Protein AF-A0A536QK38-F1 (afdb_monomer_lite)

Radius of gyration: 17.38 Å; chains: 1; bounding box: 36×42×41 Å

Secondary structure (DSSP, 8-state):
-EE-SSS-EE----PPPTTPPPPHHHHHHHHHHHHTT---HHHHHHHTT----PPP---HHHHHHHHSSTTHHHHHHHS-HHHHHHHHHHHHTTTTSHHHHHHHHHHHHHHHHTT---SS---

pLDDT: mean 91.59, std 7.23, range [55.66, 98.44]

Structure (mmCIF, N/CA/C/O backbone):
data_AF-A0A536QK38-F1
#
_entry.id   AF-A0A536QK38-F1
#
loop_
_atom_site.group_PDB
_atom_site.id
_atom_site.type_symbol
_atom_site.label_atom_id
_atom_site.label_alt_id
_atom_site.label_comp_id
_atom_site.label_asym_id
_atom_site.label_entity_id
_atom_site.label_seq_id
_atom_site.pdbx_PDB_ins_code
_atom_site.Cartn_x
_atom_site.Cartn_y
_atom_site.Cartn_z
_atom_site.occupancy
_atom_site.B_iso_or_equiv
_atom_site.auth_seq_id
_atom_site.auth_comp_id
_atom_site.auth_asym_id
_atom_site.auth_atom_id
_atom_site.pdbx_PDB_model_num
ATOM 1 N N . MET A 1 1 ? 12.269 13.948 -9.812 1.00 82.56 1 MET A N 1
ATOM 2 C CA . MET A 1 1 ? 11.996 14.690 -11.061 1.00 82.56 1 MET A CA 1
ATOM 3 C C . MET A 1 1 ? 12.769 15.995 -10.971 1.00 82.56 1 MET A C 1
ATOM 5 O O . MET A 1 1 ? 12.601 16.689 -9.977 1.00 82.56 1 MET A O 1
ATOM 9 N N . LYS A 1 2 ? 13.666 16.278 -11.916 1.00 90.00 2 LYS A N 1
ATOM 10 C CA . LYS A 1 2 ? 14.493 17.495 -11.918 1.00 90.00 2 LYS A CA 1
ATOM 11 C C . LYS A 1 2 ? 13.735 18.601 -12.661 1.00 90.00 2 LYS A C 1
ATOM 13 O O . LYS A 1 2 ? 13.211 18.327 -13.738 1.00 90.00 2 LYS A O 1
ATOM 18 N N . LYS A 1 3 ? 13.642 19.811 -12.099 1.00 92.06 3 LYS A N 1
ATOM 19 C CA . LYS A 1 3 ? 13.166 20.991 -12.845 1.00 92.06 3 LYS A CA 1
ATOM 20 C C . LYS A 1 3 ? 14.268 21.414 -13.819 1.00 92.06 3 LYS A C 1
ATOM 22 O O . LYS A 1 3 ? 15.420 21.497 -13.405 1.00 92.06 3 LYS A O 1
ATOM 27 N N . LEU A 1 4 ? 13.923 21.622 -15.086 1.00 92.06 4 LEU A N 1
ATOM 28 C CA . LEU A 1 4 ? 14.850 22.104 -16.120 1.00 92.06 4 LEU A CA 1
ATOM 29 C C . LEU A 1 4 ? 14.550 23.551 -16.537 1.00 92.06 4 LEU A C 1
ATOM 31 O O . LEU A 1 4 ? 15.381 24.190 -17.165 1.00 92.06 4 LEU A O 1
ATOM 35 N N . GLY A 1 5 ? 13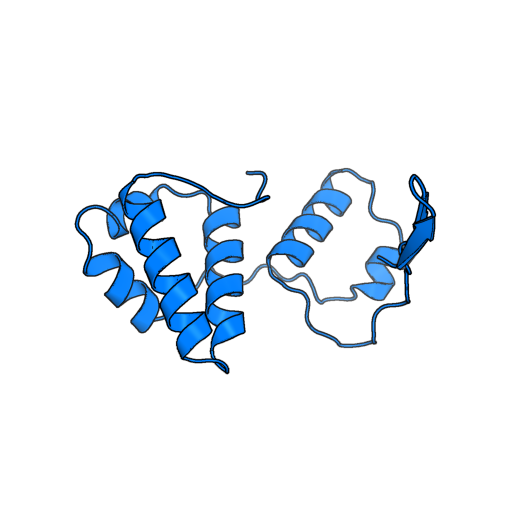.386 24.066 -16.147 1.00 91.12 5 GLY A N 1
ATOM 36 C CA . GLY A 1 5 ? 12.946 25.434 -16.373 1.00 91.12 5 GLY A CA 1
ATOM 37 C C . GLY A 1 5 ? 11.548 25.652 -15.781 1.00 91.12 5 GLY A C 1
ATOM 38 O O . GLY A 1 5 ? 11.039 24.767 -15.077 1.00 91.12 5 GLY A O 1
ATOM 39 N N . PRO A 1 6 ? 10.905 26.795 -16.071 1.00 91.62 6 PRO A N 1
ATOM 40 C CA . PRO A 1 6 ? 9.583 27.140 -15.538 1.00 91.62 6 PRO A CA 1
ATOM 41 C C . PRO A 1 6 ? 8.484 26.139 -15.926 1.00 91.62 6 PRO A C 1
ATOM 43 O O . PRO A 1 6 ? 7.630 25.805 -15.105 1.00 91.62 6 PRO A O 1
ATOM 46 N N . HIS A 1 7 ? 8.561 25.588 -17.142 1.00 93.69 7 HIS A N 1
ATOM 47 C CA . HIS A 1 7 ? 7.547 24.682 -17.701 1.00 93.69 7 HIS A CA 1
ATOM 48 C C . HIS A 1 7 ? 8.079 23.284 -18.044 1.00 93.69 7 HIS A C 1
ATOM 50 O O . HIS A 1 7 ? 7.335 22.452 -18.555 1.00 93.69 7 HIS A O 1
ATOM 56 N N . SER A 1 8 ? 9.349 22.986 -17.752 1.00 91.81 8 SER A N 1
ATOM 57 C CA . SER A 1 8 ? 9.988 21.729 -18.155 1.00 91.81 8 SER A CA 1
ATOM 58 C C . SER A 1 8 ? 10.573 20.959 -16.975 1.00 91.81 8 SER A C 1
ATOM 60 O O . SER A 1 8 ? 11.137 21.504 -16.016 1.00 91.81 8 SER A O 1
ATOM 62 N N . ARG A 1 9 ? 10.413 19.634 -17.026 1.00 93.81 9 ARG A N 1
ATOM 63 C CA . ARG A 1 9 ? 10.857 18.717 -15.978 1.00 93.81 9 ARG A CA 1
ATOM 64 C C . ARG A 1 9 ? 11.355 17.413 -16.586 1.00 93.81 9 ARG A C 1
ATOM 66 O O . ARG A 1 9 ? 10.731 16.876 -17.490 1.00 93.81 9 ARG A O 1
ATOM 73 N N . ALA A 1 10 ? 12.426 16.864 -16.024 1.00 93.62 10 ALA A N 1
ATOM 74 C CA . ALA A 1 10 ? 12.970 15.568 -16.412 1.00 93.62 10 ALA A CA 1
ATOM 75 C C . ALA A 1 10 ? 12.710 14.496 -15.348 1.00 93.62 10 ALA A C 1
ATOM 77 O O . ALA A 1 10 ? 12.878 14.714 -14.138 1.00 93.62 10 ALA A O 1
ATOM 78 N N . GLN A 1 11 ? 12.348 13.301 -15.808 1.00 94.44 11 GLN A N 1
ATOM 79 C CA . GLN A 1 11 ? 12.306 12.089 -15.002 1.00 94.44 11 GLN A CA 1
ATOM 80 C C . GLN A 1 11 ? 13.438 11.162 -15.436 1.00 94.44 11 GLN A C 1
ATOM 82 O O . GLN A 1 11 ? 13.551 10.807 -16.602 1.00 94.44 11 GLN A O 1
ATOM 87 N N . ARG A 1 12 ? 14.279 10.767 -14.479 1.00 92.19 12 ARG A N 1
ATOM 88 C CA . ARG A 1 12 ? 15.314 9.764 -14.714 1.00 92.19 12 ARG A CA 1
ATOM 89 C C . ARG A 1 12 ? 14.690 8.377 -14.607 1.00 92.19 12 ARG A C 1
ATOM 91 O O . ARG A 1 12 ? 14.047 8.078 -13.600 1.00 92.19 12 ARG A O 1
ATOM 98 N N . PHE A 1 13 ? 14.939 7.543 -15.606 1.00 89.44 13 PHE A N 1
ATOM 99 C CA . PHE A 1 13 ? 14.678 6.110 -15.557 1.00 89.44 13 PHE A CA 1
ATOM 100 C C . PHE A 1 13 ? 16.018 5.386 -15.459 1.00 89.44 13 PHE A C 1
ATOM 102 O O . PHE A 1 13 ? 16.962 5.717 -16.171 1.00 89.44 13 PHE A O 1
ATOM 109 N N . THR A 1 14 ? 16.125 4.435 -14.540 1.00 88.94 14 THR A N 1
ATOM 110 C CA . THR A 1 14 ? 17.321 3.606 -14.365 1.00 88.94 14 THR A CA 1
ATOM 111 C C . THR A 1 14 ? 16.906 2.146 -14.330 1.00 88.94 14 THR A C 1
ATOM 113 O O . THR A 1 14 ? 15.828 1.851 -13.796 1.00 88.94 14 THR A O 1
ATOM 116 N N . PRO A 1 15 ? 17.749 1.223 -14.825 1.00 87.56 15 PRO A N 1
ATOM 117 C CA . PRO A 1 15 ? 17.529 -0.196 -14.622 1.00 87.56 15 PRO A CA 1
ATOM 118 C C . PRO A 1 15 ? 17.313 -0.509 -13.144 1.00 87.56 15 PRO A C 1
ATOM 120 O O . PRO A 1 15 ? 17.878 0.118 -12.242 1.00 87.56 15 PRO A O 1
ATOM 123 N N . ARG A 1 16 ? 16.461 -1.494 -12.893 1.00 86.75 16 ARG A N 1
ATOM 124 C CA . ARG A 1 16 ? 16.193 -1.959 -11.542 1.00 86.75 16 ARG A CA 1
ATOM 125 C C . ARG A 1 16 ? 17.394 -2.748 -11.027 1.00 86.75 16 ARG A C 1
ATOM 127 O O . ARG A 1 16 ? 17.929 -3.591 -11.740 1.00 86.75 16 ARG A O 1
ATOM 134 N N . ARG A 1 17 ? 17.767 -2.550 -9.760 1.00 85.69 17 ARG A N 1
ATOM 135 C CA . ARG A 1 17 ? 18.767 -3.403 -9.103 1.00 85.69 17 ARG A CA 1
ATOM 136 C C . ARG A 1 17 ? 18.275 -4.855 -9.086 1.00 85.69 17 ARG A C 1
ATOM 138 O O . ARG A 1 17 ? 17.179 -5.122 -8.573 1.00 85.69 17 ARG A O 1
ATOM 145 N N . ARG A 1 18 ? 19.090 -5.779 -9.608 1.00 83.00 18 ARG A N 1
ATOM 146 C CA . ARG A 1 18 ? 18.813 -7.225 -9.605 1.00 83.00 18 ARG A CA 1
ATOM 147 C C . ARG A 1 18 ? 18.500 -7.694 -8.176 1.00 83.00 18 ARG A C 1
ATOM 149 O O . ARG A 1 18 ? 19.168 -7.285 -7.231 1.00 83.00 18 ARG A O 1
ATOM 156 N N . GLY A 1 19 ? 17.441 -8.489 -8.020 1.00 80.06 19 GLY A N 1
ATOM 157 C CA . GLY A 1 19 ? 17.034 -9.069 -6.732 1.00 80.06 19 GLY A CA 1
ATOM 158 C C . GLY A 1 19 ? 16.338 -8.125 -5.742 1.00 80.06 19 GLY A C 1
ATOM 159 O O . GLY A 1 19 ? 15.897 -8.581 -4.694 1.00 80.06 19 GLY A O 1
ATOM 160 N N . SER A 1 20 ? 16.181 -6.828 -6.042 1.00 85.00 20 SER A N 1
ATOM 161 C CA . SER A 1 20 ? 15.423 -5.944 -5.139 1.00 85.00 20 SER A CA 1
ATOM 162 C C . SER A 1 20 ? 13.961 -6.425 -4.976 1.00 85.00 20 SER A C 1
ATOM 164 O O . SER A 1 20 ? 13.440 -7.105 -5.869 1.00 85.00 20 SER A O 1
ATOM 166 N N . PRO A 1 21 ? 13.253 -6.085 -3.882 1.00 85.25 21 PRO A N 1
ATOM 167 C CA . PRO A 1 21 ? 11.848 -6.462 -3.681 1.00 85.25 21 PRO A CA 1
ATOM 168 C C . PRO A 1 21 ? 10.871 -5.535 -4.425 1.00 85.25 21 PRO A C 1
ATOM 170 O O . PRO A 1 21 ? 11.146 -4.350 -4.645 1.00 85.25 21 PRO A O 1
ATOM 173 N N . LEU A 1 22 ? 9.721 -6.066 -4.852 1.00 88.38 22 LEU A N 1
ATOM 174 C CA . LEU A 1 22 ? 8.621 -5.270 -5.412 1.00 88.38 22 LEU A CA 1
ATOM 175 C C . LEU A 1 22 ? 7.616 -4.928 -4.313 1.00 88.38 22 LEU A C 1
ATOM 177 O O . LEU A 1 22 ? 7.187 -5.808 -3.571 1.00 88.38 22 LEU A O 1
ATOM 181 N N . SER A 1 23 ? 7.188 -3.665 -4.250 1.00 88.69 23 SER A N 1
ATOM 182 C CA . SER A 1 23 ? 6.039 -3.289 -3.424 1.00 88.69 23 SER A CA 1
ATOM 183 C C . SER A 1 23 ? 4.758 -3.923 -3.965 1.00 88.69 23 SER A C 1
ATOM 185 O O . SER A 1 23 ? 4.631 -4.137 -5.172 1.00 88.69 23 SER A O 1
ATOM 187 N N . GLU A 1 24 ? 3.769 -4.142 -3.099 1.00 89.62 24 GLU A N 1
ATOM 188 C CA . GLU A 1 24 ? 2.466 -4.696 -3.498 1.00 89.62 24 GLU A CA 1
ATOM 189 C C . GLU A 1 24 ? 1.786 -3.876 -4.606 1.00 89.62 24 GLU A C 1
ATOM 191 O O . GLU A 1 24 ? 1.206 -4.432 -5.537 1.00 89.62 24 GLU A O 1
ATOM 196 N N . MET A 1 25 ? 1.936 -2.546 -4.586 1.00 90.06 25 MET A N 1
ATOM 197 C CA . MET A 1 25 ? 1.435 -1.683 -5.662 1.00 90.06 25 MET A CA 1
ATOM 198 C C . MET A 1 25 ? 2.130 -1.958 -7.001 1.00 90.06 25 MET A C 1
ATOM 200 O O . MET A 1 25 ? 1.479 -1.961 -8.045 1.00 90.06 25 MET A O 1
ATOM 204 N N . ASN A 1 26 ? 3.444 -2.188 -6.993 1.00 90.75 26 ASN A N 1
ATOM 205 C CA . ASN A 1 26 ? 4.180 -2.496 -8.215 1.00 90.75 26 ASN A CA 1
ATOM 206 C C . ASN A 1 26 ? 3.876 -3.914 -8.710 1.00 90.75 26 ASN A C 1
ATOM 208 O O . ASN A 1 26 ? 3.701 -4.082 -9.912 1.00 90.75 26 ASN A O 1
ATOM 212 N N . LYS A 1 27 ? 3.712 -4.900 -7.815 1.00 90.44 27 LYS A N 1
ATOM 213 C CA . LYS A 1 27 ? 3.232 -6.245 -8.182 1.00 90.44 27 LYS A CA 1
ATOM 214 C C . LYS A 1 27 ? 1.866 -6.173 -8.874 1.00 90.44 27 LYS A C 1
ATOM 216 O O . LYS A 1 27 ? 1.694 -6.742 -9.947 1.00 90.44 27 LYS A O 1
ATOM 221 N N . ALA A 1 28 ? 0.925 -5.401 -8.323 1.00 90.00 28 ALA A N 1
ATOM 222 C CA . ALA A 1 28 ? -0.389 -5.198 -8.934 1.00 90.00 28 ALA A CA 1
ATOM 223 C C . ALA A 1 28 ? -0.301 -4.543 -10.326 1.00 90.00 28 ALA A C 1
ATOM 225 O O . ALA A 1 28 ? -0.986 -4.966 -11.255 1.00 90.00 28 ALA A O 1
ATOM 226 N N . ARG A 1 29 ? 0.577 -3.544 -10.505 1.00 90.94 29 ARG A N 1
ATOM 227 C CA . ARG A 1 29 ? 0.812 -2.914 -11.818 1.00 90.94 29 ARG A CA 1
ATOM 228 C C . ARG A 1 29 ? 1.400 -3.888 -12.833 1.00 90.94 29 ARG A C 1
ATOM 230 O O . ARG A 1 29 ? 0.957 -3.878 -13.975 1.00 90.94 29 ARG A O 1
ATOM 237 N N . VAL A 1 30 ? 2.354 -4.722 -12.422 1.00 91.69 30 VAL A N 1
ATOM 238 C CA . VAL A 1 30 ? 2.921 -5.774 -13.275 1.00 91.69 30 VAL A CA 1
ATOM 239 C C . VAL A 1 30 ? 1.833 -6.738 -13.733 1.00 91.69 30 VAL A C 1
ATOM 241 O O . VAL A 1 30 ? 1.673 -6.926 -14.934 1.00 91.69 30 VAL A O 1
ATOM 244 N N . LEU A 1 31 ? 1.051 -7.290 -12.799 1.00 89.62 31 LEU A N 1
ATOM 245 C CA . LEU A 1 31 ? -0.040 -8.215 -13.122 1.00 89.62 31 LEU A CA 1
ATOM 246 C C . LEU A 1 31 ? -1.042 -7.591 -14.094 1.00 89.62 31 LEU A C 1
ATOM 248 O O . LEU A 1 31 ? -1.492 -8.247 -15.030 1.00 89.62 31 LEU A O 1
ATOM 252 N N . ARG A 1 32 ? -1.362 -6.308 -13.902 1.00 90.56 32 ARG A N 1
ATOM 253 C CA . ARG A 1 32 ? -2.240 -5.578 -14.812 1.00 90.56 32 ARG A CA 1
ATOM 254 C C . ARG A 1 32 ? -1.637 -5.454 -16.211 1.00 90.56 32 ARG A C 1
ATOM 256 O O . ARG A 1 32 ? -2.334 -5.732 -17.174 1.00 90.56 32 ARG A O 1
ATOM 263 N N . LEU A 1 33 ? -0.368 -5.059 -16.325 1.00 93.25 33 LEU A N 1
ATOM 264 C CA . LEU A 1 33 ? 0.308 -4.925 -17.619 1.00 93.25 33 LEU A CA 1
ATOM 265 C C . LEU A 1 33 ? 0.409 -6.262 -18.361 1.00 93.25 33 LEU A C 1
ATOM 267 O O . LEU A 1 33 ? 0.268 -6.273 -19.578 1.00 93.25 33 LEU A O 1
ATOM 271 N N . ILE A 1 34 ? 0.619 -7.370 -17.641 1.00 91.94 34 ILE A N 1
ATOM 272 C CA . ILE A 1 34 ? 0.593 -8.722 -18.218 1.00 91.94 34 ILE A CA 1
ATOM 273 C C . ILE A 1 34 ? -0.800 -9.022 -18.775 1.00 91.94 34 ILE A C 1
ATOM 275 O O . ILE A 1 34 ? -0.926 -9.369 -19.943 1.00 91.94 34 ILE A O 1
ATOM 279 N N . ARG A 1 35 ? -1.848 -8.820 -17.967 1.00 91.38 35 ARG A N 1
ATOM 280 C CA . ARG A 1 35 ? -3.241 -9.043 -18.384 1.00 91.38 35 ARG A CA 1
ATOM 281 C C . ARG A 1 35 ? -3.650 -8.176 -19.580 1.00 91.38 35 ARG A C 1
ATOM 283 O O . ARG A 1 35 ? -4.426 -8.619 -20.409 1.00 91.38 35 ARG A O 1
ATOM 290 N N . GLU A 1 36 ? -3.148 -6.946 -19.653 1.00 95.25 36 GLU A N 1
ATOM 291 C CA . GLU A 1 36 ? -3.408 -6.010 -20.756 1.00 95.25 36 GLU A CA 1
ATOM 292 C C . GLU A 1 36 ? -2.542 -6.281 -22.005 1.00 95.25 36 GLU A C 1
ATOM 294 O O . GLU A 1 36 ? -2.643 -5.530 -22.967 1.00 95.25 36 GLU A O 1
ATOM 299 N N . GLY A 1 37 ? -1.646 -7.279 -21.999 1.00 94.88 37 GLY A N 1
ATOM 300 C CA . GLY A 1 37 ? -0.736 -7.548 -23.124 1.00 94.88 37 GLY A CA 1
ATOM 301 C C . GLY A 1 37 ? 0.340 -6.473 -23.342 1.00 94.88 37 GLY A C 1
ATOM 302 O O . GLY A 1 37 ? 0.991 -6.432 -24.379 1.00 94.88 37 GLY A O 1
ATOM 303 N N . ARG A 1 38 ? 0.544 -5.583 -22.365 1.00 96.44 38 ARG A N 1
ATOM 304 C CA . ARG A 1 38 ? 1.475 -4.440 -22.441 1.00 96.44 38 ARG A CA 1
ATOM 305 C C . ARG A 1 38 ? 2.826 -4.711 -21.788 1.00 96.44 38 ARG A C 1
ATOM 307 O O . ARG A 1 38 ? 3.712 -3.859 -21.817 1.00 96.44 38 ARG A O 1
ATOM 314 N N . MET A 1 39 ? 2.966 -5.850 -21.116 1.00 94.50 39 MET A N 1
ATOM 315 C CA . MET A 1 39 ? 4.229 -6.270 -20.525 1.00 94.50 39 MET A CA 1
ATOM 316 C C . MET A 1 39 ? 5.148 -6.837 -21.608 1.00 94.50 39 MET A C 1
ATOM 318 O O . MET A 1 39 ? 4.758 -7.736 -22.342 1.00 94.50 39 MET A O 1
ATOM 322 N N . THR A 1 40 ? 6.380 -6.337 -21.678 1.00 93.31 40 THR A N 1
ATOM 323 C CA . THR A 1 40 ? 7.372 -6.780 -22.666 1.00 93.31 40 THR A CA 1
ATOM 324 C C . THR A 1 40 ? 8.288 -7.873 -22.098 1.00 93.31 40 THR A C 1
ATOM 326 O O . THR A 1 40 ? 8.433 -7.970 -20.872 1.00 93.31 40 THR A O 1
ATOM 329 N N . PRO A 1 41 ? 8.986 -8.650 -22.952 1.00 92.62 41 PRO A N 1
ATOM 330 C CA . PRO A 1 41 ? 9.971 -9.637 -22.501 1.00 92.62 41 PRO A CA 1
ATOM 331 C C . PRO A 1 41 ? 11.063 -9.042 -21.600 1.00 92.62 41 PRO A C 1
ATOM 333 O O . PRO A 1 41 ? 11.402 -9.620 -20.569 1.00 92.62 41 PRO A O 1
ATOM 336 N N . ALA A 1 42 ? 11.552 -7.838 -21.920 1.00 90.62 42 ALA A N 1
ATOM 337 C CA . ALA A 1 42 ? 12.529 -7.128 -21.091 1.00 90.62 42 ALA A CA 1
ATOM 338 C C . ALA A 1 42 ? 11.982 -6.806 -19.687 1.00 90.62 42 ALA A C 1
ATOM 340 O O . ALA A 1 42 ? 12.696 -6.924 -18.690 1.00 90.62 42 ALA A O 1
ATOM 341 N N . GLY A 1 43 ? 10.700 -6.435 -19.593 1.00 90.00 43 GLY A N 1
ATOM 342 C CA . GLY A 1 43 ? 10.022 -6.210 -18.319 1.00 90.00 43 GLY A CA 1
ATOM 343 C C . GLY A 1 43 ? 9.901 -7.493 -17.496 1.00 90.00 43 GLY A C 1
ATOM 344 O O . GLY A 1 43 ? 10.276 -7.497 -16.322 1.00 90.00 43 GLY A O 1
ATOM 345 N N . LEU A 1 44 ? 9.447 -8.588 -18.117 1.00 88.81 44 LEU A N 1
ATOM 346 C CA . LEU A 1 44 ? 9.353 -9.905 -17.473 1.00 88.81 44 LEU A CA 1
ATOM 347 C C . LEU A 1 44 ? 10.712 -10.373 -16.947 1.00 88.81 44 LEU A C 1
ATOM 349 O O . LEU A 1 44 ? 10.807 -10.766 -15.787 1.00 88.81 44 LEU A O 1
ATOM 353 N N . ALA A 1 45 ? 11.773 -10.244 -17.746 1.00 88.62 45 ALA A N 1
ATOM 354 C CA . ALA A 1 45 ? 13.130 -10.590 -17.332 1.00 88.62 45 ALA A CA 1
ATOM 355 C C . ALA A 1 45 ? 13.608 -9.750 -16.131 1.00 88.62 45 ALA A C 1
ATOM 357 O O . ALA A 1 45 ? 14.211 -10.280 -15.197 1.00 88.62 45 ALA A O 1
ATOM 358 N N . ALA A 1 46 ? 13.297 -8.448 -16.105 1.00 87.38 46 ALA A N 1
ATOM 359 C CA . ALA A 1 46 ? 13.661 -7.559 -14.997 1.00 87.38 46 ALA A CA 1
ATOM 360 C C . ALA A 1 46 ? 12.882 -7.844 -13.697 1.00 87.38 46 ALA A C 1
ATOM 362 O O . ALA A 1 46 ? 13.374 -7.571 -12.596 1.00 87.38 46 ALA A O 1
ATOM 363 N N . ILE A 1 47 ? 11.657 -8.359 -13.820 1.00 87.06 47 ILE A N 1
ATOM 364 C CA . ILE A 1 47 ? 10.803 -8.768 -12.698 1.00 87.06 47 ILE A CA 1
ATOM 365 C C . ILE A 1 47 ? 11.193 -10.166 -12.198 1.00 87.06 47 ILE A C 1
ATOM 367 O O . ILE A 1 47 ? 11.103 -10.432 -10.996 1.00 87.06 47 ILE A O 1
ATOM 371 N N . GLY A 1 48 ? 11.635 -11.046 -13.098 1.00 80.88 48 GLY A N 1
ATOM 372 C CA . GLY A 1 48 ? 11.892 -12.452 -12.812 1.00 80.88 48 GLY A CA 1
ATOM 373 C C . GLY A 1 48 ? 10.659 -13.127 -12.202 1.00 80.88 48 GLY A C 1
ATOM 374 O O . GLY A 1 48 ? 9.533 -12.911 -12.641 1.00 80.88 48 GLY A O 1
ATOM 375 N N . GLY A 1 49 ? 10.861 -13.893 -11.126 1.00 73.75 49 GLY A N 1
ATOM 376 C CA . GLY A 1 49 ? 9.790 -14.551 -10.363 1.00 73.75 49 GLY A CA 1
ATOM 377 C C . GLY A 1 49 ? 9.181 -13.716 -9.227 1.00 73.75 49 GLY A C 1
ATOM 378 O O . GLY A 1 49 ? 8.520 -14.275 -8.355 1.00 73.75 49 GLY A O 1
ATOM 379 N N . ALA A 1 50 ? 9.422 -12.399 -9.175 1.00 72.81 50 ALA A N 1
ATOM 380 C CA . ALA A 1 50 ? 9.062 -11.559 -8.022 1.00 72.81 50 ALA A CA 1
ATOM 381 C C . ALA A 1 50 ? 7.550 -11.311 -7.846 1.00 72.81 50 ALA A C 1
ATOM 383 O O . ALA A 1 50 ? 7.125 -10.711 -6.853 1.00 72.81 50 ALA A O 1
ATOM 384 N N . VAL A 1 51 ? 6.729 -11.747 -8.803 1.00 77.81 51 VAL A N 1
ATOM 385 C CA . VAL A 1 51 ? 5.270 -11.626 -8.752 1.00 77.81 51 VAL A CA 1
ATOM 386 C C . VAL A 1 51 ? 4.662 -13.002 -8.519 1.00 77.81 51 VAL A C 1
ATOM 388 O O . VAL A 1 51 ? 4.199 -13.669 -9.436 1.00 77.81 51 VAL A O 1
ATOM 391 N N . LYS A 1 52 ? 4.661 -13.412 -7.251 1.00 73.75 52 LYS A N 1
ATOM 392 C CA . LYS A 1 52 ? 3.860 -14.535 -6.757 1.00 73.75 52 LYS A CA 1
ATOM 393 C C . LYS A 1 52 ? 2.658 -13.989 -5.994 1.00 73.75 52 LYS A C 1
ATOM 395 O O . LYS A 1 52 ? 2.779 -13.009 -5.253 1.00 73.75 52 LYS A O 1
ATOM 400 N N . ARG A 1 53 ? 1.488 -14.599 -6.192 1.00 71.25 53 ARG A N 1
ATOM 401 C CA . ARG A 1 53 ? 0.304 -14.316 -5.374 1.00 71.25 53 ARG A CA 1
ATOM 402 C C . ARG A 1 53 ? 0.408 -15.117 -4.083 1.00 71.25 53 ARG A C 1
ATOM 404 O O . ARG A 1 53 ? 0.192 -16.320 -4.083 1.00 71.25 53 ARG A O 1
ATOM 411 N N . GLU A 1 54 ? 0.736 -14.437 -2.997 1.00 80.44 54 GLU A N 1
ATOM 412 C CA . GLU A 1 54 ? 0.695 -15.016 -1.654 1.00 80.44 54 GLU A CA 1
ATOM 413 C C . GLU A 1 54 ? -0.680 -14.779 -1.012 1.00 80.44 54 GLU A C 1
ATOM 415 O O . GLU A 1 54 ? -1.324 -13.762 -1.303 1.00 80.44 54 GLU A O 1
ATOM 420 N N . PRO A 1 55 ? -1.149 -15.652 -0.108 1.00 85.62 55 PRO A N 1
ATOM 421 C CA . PRO A 1 55 ? -2.356 -15.391 0.671 1.00 85.62 55 PRO A CA 1
ATOM 422 C C . PRO A 1 55 ? -2.269 -14.052 1.415 1.00 85.62 55 PRO A C 1
ATOM 424 O O . PRO A 1 55 ? -1.218 -13.687 1.944 1.00 85.62 55 PRO A O 1
ATOM 427 N N . LEU A 1 56 ? -3.368 -13.293 1.445 1.00 89.31 56 LEU A N 1
ATOM 428 C CA . LEU A 1 56 ? -3.416 -12.040 2.195 1.00 89.31 56 LEU A CA 1
ATOM 429 C C . LEU A 1 56 ? -3.343 -12.343 3.696 1.00 89.31 56 LEU A C 1
ATOM 431 O O . LEU A 1 56 ? -4.244 -12.970 4.248 1.00 89.31 56 LEU A O 1
ATOM 435 N N . ARG A 1 57 ? -2.297 -11.861 4.369 1.00 90.56 57 ARG A N 1
ATOM 436 C CA . ARG A 1 57 ? -2.155 -11.969 5.826 1.00 90.56 57 ARG A CA 1
ATOM 437 C C . ARG A 1 57 ? -2.298 -10.592 6.463 1.00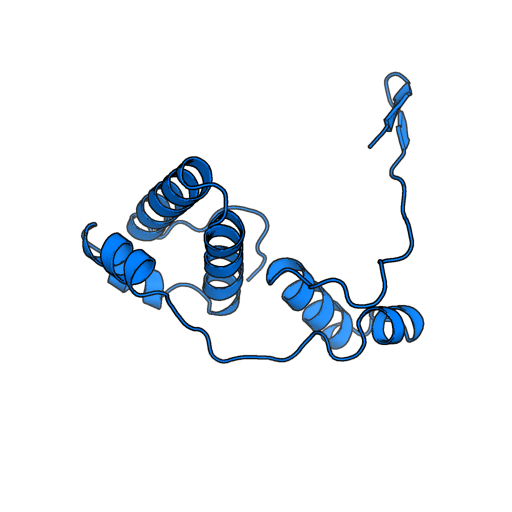 90.56 57 ARG A C 1
ATOM 439 O O . ARG A 1 57 ? -1.664 -9.634 6.029 1.00 90.56 57 ARG A O 1
ATOM 446 N N . VAL A 1 58 ? -3.137 -10.501 7.493 1.00 95.94 58 VAL A N 1
ATOM 447 C CA . VAL A 1 58 ? -3.289 -9.294 8.316 1.00 95.94 58 VAL A CA 1
ATOM 448 C C . VAL A 1 58 ? -2.525 -9.516 9.611 1.00 95.94 58 VAL A C 1
ATOM 450 O O . VAL A 1 58 ? -2.854 -10.437 10.361 1.00 95.94 58 VAL A O 1
ATOM 453 N N . ALA A 1 59 ? -1.513 -8.692 9.877 1.00 96.50 59 ALA A N 1
ATOM 454 C CA . ALA A 1 59 ? -0.731 -8.805 11.100 1.00 96.50 59 ALA A CA 1
ATOM 455 C C . ALA A 1 59 ? -1.605 -8.579 12.356 1.00 96.50 59 ALA A C 1
ATOM 457 O O . ALA A 1 59 ? -2.568 -7.799 12.304 1.00 96.50 59 ALA A O 1
ATOM 458 N N . PRO A 1 60 ? -1.309 -9.246 13.491 1.00 97.62 60 PRO A N 1
ATOM 459 C CA . PRO A 1 60 ? -2.145 -9.169 14.691 1.00 97.62 60 PRO A CA 1
ATOM 460 C C . PRO A 1 60 ? -2.348 -7.749 15.237 1.00 97.62 60 PRO A C 1
ATOM 462 O O . PRO A 1 60 ? -3.438 -7.427 15.710 1.00 97.62 60 PRO A O 1
ATOM 465 N N . ASP A 1 61 ? -1.329 -6.894 15.152 1.00 97.25 61 ASP A N 1
ATOM 466 C CA . ASP A 1 61 ? -1.366 -5.492 15.577 1.00 97.25 61 ASP A CA 1
ATOM 467 C C . ASP A 1 61 ? -2.271 -4.630 14.686 1.00 97.25 61 ASP A C 1
ATOM 469 O O . ASP A 1 61 ? -3.085 -3.860 15.198 1.00 97.25 61 ASP A O 1
ATOM 473 N N . ILE A 1 62 ? -2.215 -4.823 13.366 1.00 98.00 62 ILE A N 1
ATOM 474 C CA . ILE A 1 62 ? -3.124 -4.168 12.417 1.00 98.00 62 ILE A CA 1
ATOM 475 C C . ILE A 1 62 ? -4.563 -4.647 12.635 1.00 98.00 62 ILE A C 1
ATOM 477 O O . ILE A 1 62 ? -5.486 -3.8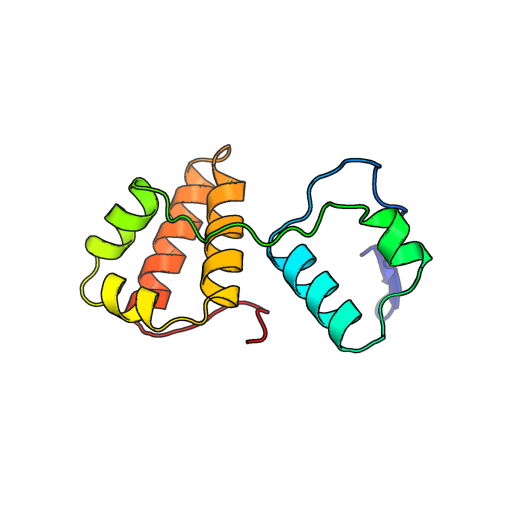34 12.680 1.00 98.00 62 ILE A O 1
ATOM 481 N N . ARG A 1 63 ? -4.767 -5.960 12.815 1.00 98.06 63 ARG A N 1
ATOM 482 C CA . ARG A 1 63 ? -6.088 -6.531 13.120 1.00 98.06 63 ARG A CA 1
ATOM 483 C C . ARG A 1 63 ? -6.664 -5.932 14.400 1.00 98.06 63 ARG A C 1
ATOM 485 O O . ARG A 1 63 ? -7.839 -5.576 14.422 1.00 98.06 63 ARG A O 1
ATOM 492 N N . ARG A 1 64 ? -5.849 -5.812 15.453 1.00 98.19 64 ARG A N 1
ATOM 493 C CA . ARG A 1 64 ? -6.254 -5.185 16.716 1.00 98.19 64 ARG A CA 1
ATOM 494 C C . ARG A 1 64 ? -6.669 -3.732 16.491 1.00 98.19 64 ARG A C 1
ATOM 496 O O . ARG A 1 64 ? -7.768 -3.374 16.887 1.00 98.19 64 ARG A O 1
ATOM 503 N N . ALA A 1 65 ? -5.868 -2.942 15.778 1.00 97.88 65 ALA A N 1
ATOM 504 C CA . ALA A 1 65 ? -6.191 -1.544 15.483 1.00 97.88 65 ALA A CA 1
ATOM 505 C C . ALA A 1 65 ? -7.465 -1.365 14.631 1.00 97.88 65 ALA A C 1
ATOM 507 O O . ALA A 1 65 ? -8.193 -0.394 14.801 1.00 97.88 65 ALA A O 1
ATOM 508 N N . LEU A 1 66 ? -7.781 -2.295 13.726 1.00 98.06 66 LEU A N 1
ATOM 509 C CA . LEU A 1 66 ? -9.056 -2.260 12.997 1.00 98.06 66 LEU A CA 1
ATOM 510 C C . LEU A 1 66 ? -10.255 -2.604 13.888 1.00 98.06 66 LEU A C 1
ATOM 512 O O . LEU A 1 66 ? -11.360 -2.158 13.611 1.00 98.06 66 LEU A O 1
ATOM 516 N N . ARG A 1 67 ? -10.060 -3.401 14.943 1.00 97.62 67 ARG A N 1
ATOM 517 C CA . ARG A 1 67 ? -11.128 -3.771 15.883 1.00 97.62 67 ARG A CA 1
ATOM 518 C C . ARG A 1 67 ? -11.383 -2.718 16.961 1.00 97.62 67 ARG A C 1
ATOM 520 O O . ARG A 1 67 ? -12.449 -2.747 17.557 1.00 97.62 67 ARG A O 1
ATOM 527 N N . THR A 1 68 ? -10.452 -1.792 17.199 1.00 96.75 68 THR A N 1
ATOM 528 C CA . THR A 1 68 ? -10.639 -0.711 18.186 1.00 96.75 68 THR A CA 1
ATOM 529 C C . THR A 1 68 ? -11.578 0.392 17.705 1.00 96.75 68 THR A C 1
ATOM 531 O O . THR A 1 68 ? -12.070 1.158 18.523 1.00 96.75 68 THR A O 1
ATOM 534 N N . VAL A 1 69 ? -11.812 0.510 16.393 1.00 96.06 69 VAL A N 1
ATOM 535 C CA . VAL A 1 69 ? -12.736 1.505 15.832 1.00 96.06 69 VAL A CA 1
ATOM 536 C C . VAL A 1 69 ? -14.012 0.800 15.367 1.00 96.06 69 VAL A C 1
ATOM 538 O O . VAL A 1 69 ? -13.921 -0.080 14.504 1.00 96.06 69 VAL A O 1
ATOM 541 N N . PRO A 1 70 ? -15.194 1.172 15.897 1.00 94.31 70 PRO A N 1
ATOM 542 C CA . PRO A 1 70 ? -16.465 0.586 15.486 1.00 94.31 70 PRO A CA 1
ATOM 543 C C . PRO A 1 70 ? -16.649 0.609 13.965 1.00 94.31 70 PRO A C 1
ATOM 545 O O . PRO A 1 70 ? -16.312 1.584 13.295 1.00 94.31 70 PRO A O 1
ATOM 548 N N . GLY A 1 71 ? -17.135 -0.498 13.403 1.00 93.25 71 GLY A N 1
ATOM 549 C CA . GLY A 1 71 ? -17.376 -0.647 11.963 1.00 93.25 71 GLY A CA 1
ATOM 550 C C . GLY A 1 71 ? -16.127 -0.866 11.095 1.00 93.25 71 GLY A C 1
ATOM 551 O O . GLY A 1 71 ? -16.235 -1.491 10.042 1.00 93.25 71 GLY A O 1
ATOM 552 N N . ALA A 1 72 ? -14.925 -0.471 11.530 1.00 97.25 72 ALA A N 1
ATOM 553 C CA . ALA A 1 72 ? -13.725 -0.541 10.688 1.00 97.25 72 ALA A CA 1
ATOM 554 C C . ALA A 1 72 ? -13.334 -1.975 10.292 1.00 97.25 72 ALA A C 1
ATOM 556 O O . ALA A 1 72 ? -12.896 -2.201 9.165 1.00 97.25 72 ALA A O 1
ATOM 557 N N . TRP A 1 73 ? -13.515 -2.963 11.175 1.00 97.31 73 TRP A N 1
ATOM 558 C CA . TRP A 1 73 ? -13.248 -4.370 10.843 1.00 97.31 73 TRP A CA 1
ATOM 559 C C . TRP A 1 73 ? -14.234 -4.941 9.811 1.00 97.31 73 TRP A C 1
ATOM 561 O O . TRP A 1 73 ? -13.834 -5.717 8.945 1.00 97.31 73 TRP A O 1
ATOM 571 N N . VAL A 1 74 ? -15.505 -4.536 9.873 1.00 96.88 74 VAL A N 1
ATOM 572 C CA . VAL A 1 74 ? -16.537 -4.953 8.909 1.00 96.88 74 VAL A CA 1
ATOM 573 C C . VAL A 1 74 ? -16.271 -4.309 7.551 1.00 96.88 74 VAL A C 1
ATOM 575 O O . VAL A 1 74 ? -16.190 -5.008 6.541 1.00 96.88 74 VAL A O 1
ATOM 578 N N . GLU A 1 75 ? -16.031 -2.997 7.529 1.00 97.56 75 GLU A N 1
ATOM 579 C CA . GLU A 1 75 ? -15.685 -2.271 6.304 1.00 97.56 75 GLU A CA 1
ATOM 580 C C . GLU A 1 75 ? -14.387 -2.781 5.678 1.00 97.56 75 GLU A C 1
ATOM 582 O O . GLU A 1 75 ? -14.296 -2.930 4.460 1.00 97.56 75 GLU A O 1
ATOM 587 N N . PHE A 1 76 ? -13.396 -3.152 6.494 1.00 97.31 76 PHE A N 1
ATOM 588 C CA . PHE A 1 76 ? -12.170 -3.772 6.000 1.00 97.31 76 PHE A CA 1
ATOM 589 C C . PHE A 1 76 ? -12.451 -5.029 5.170 1.00 97.31 76 PHE A C 1
ATOM 591 O O . PHE A 1 76 ? -11.803 -5.241 4.142 1.00 97.31 76 PHE A O 1
ATOM 598 N N . HIS A 1 77 ? -13.418 -5.858 5.573 1.00 95.88 77 HIS A N 1
ATOM 599 C CA . HIS A 1 77 ? -13.785 -7.055 4.815 1.00 95.88 77 HIS A CA 1
ATOM 600 C C . HIS A 1 77 ? -14.453 -6.736 3.479 1.00 95.88 77 HIS A C 1
ATOM 602 O O . HIS A 1 77 ? -14.196 -7.454 2.513 1.00 95.88 77 HIS A O 1
ATOM 608 N N . ARG A 1 78 ? -15.186 -5.621 3.391 1.00 96.00 78 ARG A N 1
ATOM 609 C CA . ARG A 1 78 ? -15.837 -5.128 2.164 1.00 96.00 78 ARG A CA 1
ATOM 610 C C . ARG A 1 78 ? -14.867 -4.521 1.147 1.00 96.00 78 ARG A C 1
ATOM 612 O O . ARG A 1 78 ? -15.203 -4.395 -0.027 1.00 96.00 78 ARG A O 1
ATOM 619 N N . LEU A 1 79 ? -13.656 -4.146 1.565 1.00 94.62 79 LEU A N 1
ATOM 620 C CA . LEU A 1 79 ? -12.655 -3.600 0.647 1.00 94.62 79 LEU A CA 1
ATOM 621 C C . LEU A 1 79 ? -12.247 -4.634 -0.426 1.00 94.62 79 LEU A C 1
ATOM 623 O O . LEU A 1 79 ? -12.146 -5.822 -0.124 1.00 94.62 79 LEU A O 1
ATOM 627 N N . PRO A 1 80 ? -11.899 -4.212 -1.655 1.00 92.88 80 PRO A N 1
ATOM 628 C CA . PRO A 1 80 ? -11.324 -5.117 -2.650 1.00 92.88 80 PRO A CA 1
ATOM 629 C C . PRO A 1 80 ? -10.006 -5.734 -2.163 1.00 92.88 80 PRO A C 1
ATOM 631 O O . PRO A 1 80 ? -9.176 -5.035 -1.573 1.00 92.88 80 PRO A O 1
ATOM 634 N N . GLU A 1 81 ? -9.753 -7.015 -2.452 1.00 91.38 81 GLU A N 1
ATOM 635 C CA . GLU A 1 81 ? -8.541 -7.702 -1.973 1.00 91.38 81 GLU A CA 1
ATOM 636 C C . GLU A 1 81 ? -7.250 -6.998 -2.425 1.00 91.38 81 GLU A C 1
ATOM 638 O O . GLU A 1 81 ? -6.341 -6.787 -1.618 1.00 91.38 81 GLU A O 1
ATOM 643 N N . ALA A 1 82 ? -7.189 -6.551 -3.685 1.00 89.69 82 ALA A N 1
ATOM 644 C CA . ALA A 1 82 ? -6.050 -5.795 -4.207 1.00 89.69 82 ALA A CA 1
ATOM 645 C C . ALA A 1 82 ? -5.782 -4.518 -3.391 1.00 89.69 82 ALA A C 1
ATOM 647 O O . ALA A 1 82 ? -4.631 -4.184 -3.103 1.00 89.69 82 ALA A O 1
ATOM 648 N N . TYR A 1 83 ? -6.843 -3.831 -2.957 1.00 94.12 83 TYR A N 1
ATOM 649 C CA . TYR A 1 83 ? -6.729 -2.649 -2.111 1.00 94.12 83 TYR A CA 1
ATOM 650 C C . TYR A 1 83 ? -6.208 -2.999 -0.715 1.00 94.12 83 TYR A C 1
ATOM 652 O O . TYR A 1 83 ? -5.264 -2.351 -0.253 1.00 94.12 83 TYR A O 1
ATOM 660 N N . LYS A 1 84 ? -6.754 -4.047 -0.072 1.00 95.19 84 LYS A N 1
ATOM 661 C CA . LYS A 1 84 ? -6.267 -4.530 1.234 1.00 95.19 84 LYS A CA 1
ATOM 662 C C . LYS A 1 84 ? -4.774 -4.836 1.160 1.00 95.19 84 LYS A C 1
ATOM 664 O O . LYS A 1 84 ? -3.999 -4.317 1.955 1.00 95.19 84 LYS A O 1
ATOM 669 N N . ARG A 1 85 ? -4.355 -5.599 0.150 1.00 93.81 85 ARG A N 1
ATOM 670 C CA . ARG A 1 85 ? -2.962 -6.009 -0.054 1.00 93.81 85 ARG A CA 1
ATOM 671 C C . ARG A 1 85 ? -2.016 -4.823 -0.218 1.00 93.81 85 ARG A C 1
ATOM 673 O O . ARG A 1 85 ? -1.001 -4.745 0.470 1.00 93.81 85 ARG A O 1
ATOM 680 N N . ILE A 1 86 ? -2.374 -3.859 -1.067 1.00 94.12 86 ILE A N 1
ATOM 68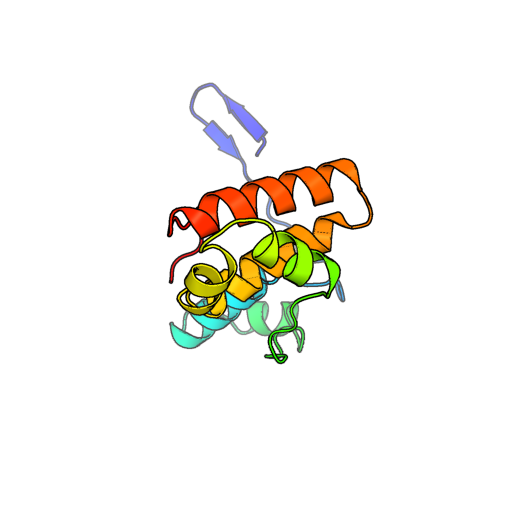1 C CA . ILE A 1 86 ? -1.552 -2.661 -1.286 1.00 94.12 86 ILE A CA 1
ATOM 682 C C . ILE A 1 86 ? -1.445 -1.820 -0.011 1.00 94.12 86 ILE A C 1
ATOM 684 O O . ILE A 1 86 ? -0.359 -1.338 0.316 1.00 94.12 86 ILE A O 1
ATOM 688 N N . ARG A 1 87 ? -2.553 -1.628 0.713 1.00 96.00 87 ARG A N 1
ATOM 689 C CA . ARG A 1 87 ? -2.567 -0.802 1.926 1.00 96.00 87 ARG A CA 1
ATOM 690 C C . ARG A 1 87 ? -1.817 -1.458 3.071 1.00 96.00 87 ARG A C 1
ATOM 692 O O . ARG A 1 87 ? -0.999 -0.783 3.688 1.00 96.00 87 ARG A O 1
ATOM 699 N N . LEU A 1 88 ? -2.026 -2.753 3.292 1.00 96.19 88 LEU A N 1
ATOM 700 C CA . LEU A 1 88 ? -1.282 -3.513 4.290 1.00 96.19 88 LEU A CA 1
ATOM 701 C C . LEU A 1 88 ? 0.210 -3.506 3.965 1.00 96.19 88 LEU A C 1
ATOM 703 O O . LEU A 1 88 ? 0.988 -3.075 4.804 1.00 96.19 88 LEU A O 1
ATOM 707 N N . GLY A 1 89 ? 0.616 -3.819 2.730 1.00 94.19 89 GLY A N 1
ATOM 708 C CA . GLY A 1 89 ? 2.027 -3.755 2.333 1.00 94.19 89 GLY A CA 1
ATOM 709 C C . GLY A 1 89 ? 2.655 -2.363 2.508 1.00 94.19 89 GLY A C 1
ATOM 710 O O . GLY A 1 89 ? 3.817 -2.240 2.890 1.00 94.19 89 GLY A O 1
ATOM 711 N N . TRP A 1 90 ? 1.891 -1.290 2.276 1.00 94.88 90 TRP A N 1
ATOM 712 C CA . TRP A 1 90 ? 2.354 0.081 2.514 1.00 94.88 90 TRP A CA 1
ATOM 713 C C . TRP A 1 90 ? 2.509 0.417 4.004 1.00 94.88 90 TRP A C 1
ATOM 715 O O . TRP A 1 90 ? 3.443 1.134 4.366 1.00 94.88 90 TRP A O 1
ATOM 725 N N . ILE A 1 91 ? 1.623 -0.082 4.866 1.00 96.81 91 ILE A N 1
ATOM 726 C CA . ILE A 1 91 ? 1.729 0.073 6.324 1.00 96.81 91 ILE A CA 1
ATOM 727 C C . ILE A 1 91 ? 2.922 -0.743 6.839 1.00 96.81 91 ILE A C 1
ATOM 729 O O . ILE A 1 91 ? 3.824 -0.184 7.453 1.00 96.81 91 ILE A O 1
ATOM 733 N N . GLU A 1 92 ? 2.981 -2.026 6.492 1.00 95.88 92 GLU A N 1
ATOM 734 C CA . GLU A 1 92 ? 4.035 -2.982 6.855 1.00 95.88 92 GLU A CA 1
ATOM 735 C C . GLU A 1 92 ? 5.436 -2.496 6.446 1.00 95.88 92 GLU A C 1
ATOM 737 O O . GLU A 1 92 ? 6.375 -2.527 7.238 1.00 95.88 92 GLU A O 1
ATOM 742 N N . GLY A 1 93 ? 5.582 -1.914 5.249 1.00 93.75 93 GLY A N 1
ATOM 743 C CA . GLY A 1 93 ? 6.852 -1.334 4.790 1.00 93.75 93 GLY A CA 1
ATOM 744 C C . GLY A 1 93 ? 7.350 -0.126 5.605 1.00 93.75 93 GLY A C 1
ATOM 745 O O . GLY A 1 93 ? 8.438 0.397 5.346 1.00 93.75 93 GLY A O 1
ATOM 746 N N . ALA A 1 94 ? 6.568 0.365 6.569 1.00 96.62 94 ALA A N 1
ATOM 747 C CA . ALA A 1 94 ? 6.992 1.381 7.525 1.00 96.62 94 ALA A CA 1
ATOM 748 C C . ALA A 1 94 ? 7.444 0.816 8.878 1.00 96.62 94 ALA A C 1
ATOM 750 O O . ALA A 1 94 ? 7.824 1.625 9.713 1.00 96.62 94 ALA A O 1
ATOM 751 N N . ARG A 1 95 ? 7.455 -0.506 9.112 1.00 94.75 95 ARG A N 1
ATOM 752 C CA . ARG A 1 95 ? 7.782 -1.082 10.435 1.00 94.75 95 ARG A CA 1
ATOM 753 C C . ARG A 1 95 ? 9.114 -0.615 11.026 1.00 94.75 95 ARG A C 1
ATOM 755 O O . ARG A 1 95 ? 9.163 -0.327 12.212 1.00 94.75 95 ARG A O 1
ATOM 762 N N . GLY A 1 96 ? 10.154 -0.434 10.207 1.00 96.62 96 GLY A N 1
ATOM 763 C CA . GLY A 1 96 ? 11.438 0.131 10.661 1.00 96.62 96 GLY A CA 1
ATOM 764 C C . GLY A 1 96 ? 11.392 1.614 11.071 1.00 96.62 96 GLY A C 1
ATOM 765 O O . GLY A 1 96 ? 12.420 2.180 11.414 1.00 96.62 96 GLY A O 1
ATOM 766 N N . ARG A 1 97 ? 10.227 2.271 10.987 1.00 97.56 97 ARG A N 1
ATOM 767 C CA . ARG A 1 97 ? 9.970 3.671 11.362 1.00 97.56 97 ARG A CA 1
ATOM 768 C C . ARG A 1 97 ? 8.669 3.733 12.178 1.00 97.56 97 ARG A C 1
ATOM 770 O O . ARG A 1 97 ? 7.609 3.992 11.592 1.00 97.56 97 ARG A O 1
ATOM 777 N N . PRO A 1 98 ? 8.722 3.491 13.500 1.00 96.94 98 PRO A N 1
ATOM 778 C CA . PRO A 1 98 ? 7.535 3.299 14.337 1.00 96.94 98 PRO A CA 1
ATOM 779 C C . PRO A 1 98 ? 6.494 4.421 14.227 1.00 96.94 98 PRO A C 1
ATOM 781 O O . PRO A 1 98 ? 5.309 4.148 14.037 1.00 96.94 98 PRO A O 1
ATOM 784 N N . GLU A 1 99 ? 6.923 5.684 14.226 1.00 97.81 99 GLU A N 1
ATOM 785 C CA . GLU A 1 99 ? 6.023 6.840 14.094 1.00 97.81 99 GLU A CA 1
ATOM 786 C C . GLU A 1 99 ? 5.292 6.877 12.745 1.00 97.81 99 GLU A C 1
ATOM 788 O O . GLU A 1 99 ? 4.090 7.158 12.660 1.00 97.81 99 GLU A O 1
ATOM 793 N N . THR A 1 100 ? 6.008 6.541 11.666 1.00 98.19 100 THR A N 1
ATOM 794 C CA . THR A 1 100 ? 5.422 6.456 10.325 1.00 98.19 100 THR A CA 1
ATOM 795 C C . THR A 1 100 ? 4.438 5.294 10.253 1.00 98.19 100 THR A C 1
ATOM 797 O O . THR A 1 100 ? 3.351 5.454 9.697 1.00 98.19 100 THR A O 1
ATOM 800 N N . PHE A 1 101 ? 4.785 4.135 10.818 1.00 98.38 101 PHE A N 1
ATOM 801 C CA . PHE A 1 101 ? 3.889 2.982 10.898 1.00 98.38 101 PHE A CA 1
ATOM 802 C C . PHE A 1 101 ? 2.595 3.339 11.636 1.00 98.38 101 PHE A C 1
ATOM 804 O O . PHE A 1 101 ? 1.509 3.168 11.077 1.00 98.38 101 PHE A O 1
ATOM 811 N N . ALA A 1 102 ? 2.704 3.919 12.834 1.00 98.06 102 ALA A N 1
ATOM 812 C CA . ALA A 1 102 ? 1.561 4.322 13.648 1.00 98.06 102 ALA A CA 1
ATOM 813 C C . ALA A 1 102 ? 0.671 5.340 12.918 1.00 98.06 102 ALA A C 1
ATOM 815 O O . ALA A 1 102 ? -0.551 5.193 12.883 1.00 98.06 102 ALA A O 1
ATOM 816 N N . THR A 1 103 ? 1.276 6.332 12.259 1.00 98.31 103 THR A N 1
ATOM 817 C CA . THR A 1 103 ? 0.547 7.337 11.472 1.00 98.31 103 THR A CA 1
ATOM 818 C C . THR A 1 103 ? -0.207 6.708 10.300 1.00 98.31 103 THR A C 1
ATOM 820 O O . THR A 1 103 ? -1.390 6.996 10.099 1.00 98.31 103 THR A O 1
ATOM 823 N N . ARG A 1 104 ? 0.439 5.811 9.543 1.00 98.06 104 ARG A N 1
ATOM 824 C CA . ARG A 1 104 ? -0.199 5.102 8.421 1.00 98.06 104 ARG A CA 1
ATOM 825 C C . ARG A 1 104 ? -1.336 4.205 8.893 1.00 98.06 104 ARG A C 1
ATOM 827 O O . ARG A 1 104 ? -2.395 4.220 8.268 1.00 98.06 104 ARG A O 1
ATOM 834 N N . LEU A 1 105 ? -1.130 3.460 9.979 1.00 98.44 105 LEU A N 1
ATOM 835 C CA . LEU A 1 105 ? -2.129 2.561 10.549 1.00 98.44 105 LEU A CA 1
ATOM 836 C C . LEU A 1 105 ? -3.347 3.338 11.058 1.00 98.44 105 LEU A C 1
ATOM 838 O O . LEU A 1 105 ? -4.469 3.030 10.663 1.00 98.44 105 LEU A O 1
ATOM 842 N N . ARG A 1 106 ? -3.136 4.401 11.844 1.00 98.12 106 ARG A N 1
ATOM 843 C CA . ARG A 1 106 ? -4.215 5.272 12.337 1.00 98.12 106 ARG A CA 1
ATOM 844 C C . ARG A 1 106 ? -5.028 5.865 11.189 1.00 98.12 106 ARG A C 1
ATOM 846 O O . ARG A 1 106 ? -6.256 5.831 11.212 1.00 98.12 106 ARG A O 1
ATOM 853 N N . TYR A 1 107 ? -4.351 6.379 10.161 1.00 97.94 107 TYR A N 1
ATOM 854 C CA . TYR A 1 107 ? -5.025 6.930 8.989 1.00 97.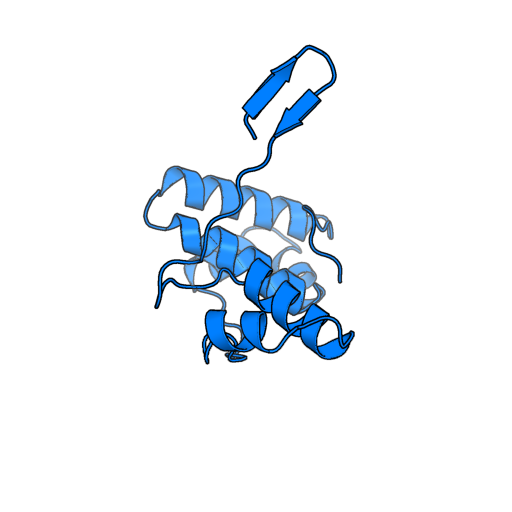94 107 TYR A CA 1
ATOM 855 C C . TYR A 1 107 ? -5.813 5.856 8.226 1.00 97.94 107 TYR A C 1
ATOM 857 O O . TYR A 1 107 ? -6.954 6.097 7.835 1.00 97.94 107 TYR A O 1
ATOM 865 N N . PHE A 1 108 ? -5.241 4.662 8.054 1.00 98.19 108 PHE A N 1
ATOM 866 C CA . PHE A 1 108 ? -5.905 3.542 7.393 1.00 98.19 108 PHE A CA 1
ATOM 867 C C . PHE A 1 108 ? -7.177 3.106 8.120 1.00 98.19 108 PHE A C 1
ATOM 869 O O . PHE A 1 108 ? -8.221 2.992 7.480 1.00 98.19 108 PHE A O 1
ATOM 876 N N . VAL A 1 109 ? -7.112 2.919 9.441 1.00 98.31 109 VAL A N 1
ATOM 877 C CA . VAL A 1 109 ? -8.270 2.545 10.264 1.00 98.31 109 VAL A CA 1
ATOM 878 C C . VAL A 1 109 ? -9.359 3.612 10.166 1.00 98.31 109 VAL A C 1
ATOM 880 O O . VAL A 1 109 ? -10.501 3.280 9.863 1.00 98.31 109 VAL A O 1
ATOM 883 N N . ARG A 1 110 ? -9.005 4.895 10.324 1.00 97.62 110 ARG A N 1
ATOM 884 C CA . ARG A 1 110 ? -9.957 6.015 10.241 1.00 97.62 110 ARG A CA 1
ATOM 885 C C . ARG A 1 110 ? -10.680 6.070 8.896 1.00 97.62 110 ARG A C 1
ATOM 887 O O . ARG A 1 110 ? -11.891 6.243 8.863 1.00 97.62 110 ARG A O 1
ATOM 894 N N . MET A 1 111 ? -9.953 5.934 7.787 1.00 97.44 111 MET A N 1
ATOM 895 C CA . MET A 1 111 ? -10.563 5.962 6.453 1.00 97.44 111 MET A CA 1
ATOM 896 C C . MET A 1 111 ? -11.419 4.719 6.194 1.00 97.44 111 MET A C 1
ATOM 898 O O . MET A 1 111 ? -12.497 4.831 5.618 1.00 97.44 111 MET A O 1
ATOM 902 N N . THR A 1 112 ? -10.969 3.554 6.667 1.00 97.31 112 THR A N 1
ATOM 903 C CA . THR A 1 112 ? -11.706 2.292 6.528 1.00 97.31 112 THR A CA 1
ATOM 904 C C . THR A 1 112 ? -13.010 2.317 7.320 1.00 97.31 112 THR A C 1
ATOM 906 O O . THR A 1 112 ? -14.032 1.923 6.779 1.00 97.31 112 THR A O 1
ATOM 909 N N . ALA A 1 113 ? -13.018 2.866 8.539 1.00 96.75 113 ALA 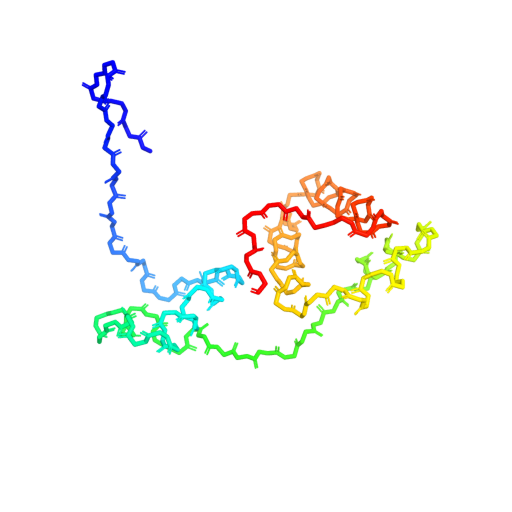A N 1
ATOM 910 C CA . ALA A 1 113 ? -14.235 3.063 9.334 1.00 96.75 113 ALA A CA 1
ATOM 911 C C . ALA A 1 113 ? -15.298 3.911 8.614 1.00 96.75 113 ALA A C 1
ATOM 913 O O . ALA A 1 113 ? -16.487 3.750 8.852 1.00 96.75 113 ALA A O 1
ATOM 914 N N . GLN A 1 114 ? -14.868 4.807 7.723 1.00 95.50 114 GLN A N 1
ATOM 915 C CA . GLN A 1 114 ? -15.748 5.658 6.920 1.00 95.50 114 GLN A CA 1
ATOM 916 C C . GLN A 1 114 ? -16.150 5.012 5.580 1.00 95.50 114 GLN A C 1
ATOM 918 O O . GLN A 1 114 ? -16.724 5.698 4.738 1.00 95.50 114 GLN A O 1
ATOM 923 N N . GLY A 1 115 ? -15.759 3.760 5.309 1.00 92.75 115 GLY A N 1
ATOM 924 C CA . GLY A 1 115 ? -15.943 3.118 3.999 1.00 92.75 115 GLY A CA 1
ATOM 925 C C . GLY A 1 115 ? -15.132 3.771 2.866 1.00 92.75 115 GLY A C 1
ATOM 926 O O . GLY A 1 115 ? -15.364 3.514 1.683 1.00 92.75 115 GLY A O 1
ATOM 927 N N . LYS A 1 116 ? -14.164 4.640 3.193 1.00 93.62 116 LYS A N 1
ATOM 928 C CA . LYS A 1 116 ? -13.427 5.441 2.208 1.00 93.62 116 LYS A CA 1
ATOM 929 C C . LYS A 1 116 ? -12.136 4.757 1.774 1.00 93.62 116 LYS A C 1
ATOM 931 O O . LYS A 1 116 ? -11.262 4.418 2.575 1.00 93.62 116 LYS A O 1
ATOM 936 N N . ARG A 1 117 ? -11.957 4.660 0.457 1.00 93.94 117 ARG A N 1
ATOM 937 C CA . ARG A 1 117 ? -10.682 4.300 -0.177 1.00 93.94 117 ARG A CA 1
ATOM 938 C C . ARG A 1 117 ? -9.865 5.560 -0.448 1.00 93.94 117 ARG A C 1
ATOM 940 O O . ARG A 1 117 ? -10.420 6.612 -0.743 1.00 93.94 117 ARG A O 1
ATOM 947 N N . TYR A 1 118 ? -8.542 5.457 -0.366 1.00 93.44 118 TYR A N 1
ATOM 948 C CA . TYR A 1 118 ? -7.639 6.575 -0.638 1.00 93.44 118 TYR A CA 1
ATOM 949 C C . TYR A 1 118 ? -6.387 6.143 -1.400 1.00 93.44 118 TYR A C 1
ATOM 951 O O . TYR A 1 118 ? -6.025 4.962 -1.455 1.00 93.44 118 TYR A O 1
ATOM 959 N N . GLY A 1 119 ? -5.704 7.140 -1.967 1.00 87.50 119 GLY A N 1
ATOM 960 C CA . GLY A 1 119 ? -4.528 6.999 -2.823 1.00 87.50 119 GLY A CA 1
ATOM 961 C C . GLY A 1 119 ? -4.830 6.379 -4.191 1.00 87.50 119 GLY A C 1
ATOM 962 O O . GLY A 1 119 ? -5.940 5.947 -4.475 1.00 87.50 119 GLY A O 1
ATOM 963 N N . MET A 1 120 ? -3.814 6.326 -5.054 1.00 79.88 120 MET A N 1
ATOM 964 C CA . MET A 1 120 ? -3.956 5.873 -6.444 1.00 79.88 120 MET A CA 1
ATOM 965 C C . MET A 1 120 ? -3.943 4.340 -6.562 1.00 79.88 120 MET A C 1
ATOM 967 O O . MET A 1 120 ? -3.045 3.759 -7.174 1.00 79.88 120 MET A O 1
ATOM 971 N N . VAL A 1 121 ? -4.924 3.680 -5.948 1.00 76.94 121 VAL A N 1
ATOM 972 C CA . VAL A 1 121 ? -5.181 2.248 -6.136 1.00 76.94 121 VAL A CA 1
ATOM 973 C C . VAL A 1 121 ? -6.431 2.119 -6.989 1.00 76.94 121 VAL A C 1
ATOM 975 O O . VAL A 1 121 ? -7.530 2.407 -6.527 1.00 76.94 121 VAL A O 1
ATOM 978 N N . ARG A 1 122 ? -6.249 1.725 -8.250 1.00 64.62 122 ARG A N 1
ATOM 979 C CA . ARG A 1 122 ? -7.368 1.385 -9.131 1.00 64.62 122 ARG A CA 1
ATOM 980 C C . ARG A 1 122 ? -7.817 -0.032 -8.772 1.00 64.62 122 ARG A C 1
ATOM 982 O O . ARG A 1 122 ? -6.956 -0.907 -8.664 1.00 64.62 122 ARG A O 1
ATOM 989 N N . GLY A 1 123 ? -9.110 -0.170 -8.471 1.00 55.66 123 GLY A N 1
ATOM 990 C CA . GLY A 1 123 ? -9.774 -1.448 -8.200 1.00 55.66 123 GLY A CA 1
ATOM 991 C C . GLY A 1 123 ? -9.826 -2.302 -9.451 1.00 55.66 123 GLY A C 1
ATOM 992 O O . GLY A 1 123 ? -9.995 -1.700 -10.534 1.00 55.66 123 GLY A O 1
#

Foldseek 3Di:
DADPDPPDDDDDDDQDDPPDADQLQRLVVQVVCVVVVNQDPVNCVSCPPRNDDDPDDDDPVLCVLLVVQPQLNVLLVVDDPSQNRNLRSVLVVCPVPVVSNVVSSNVSSVCSSVSHDDDPDDD

Sequence (123 aa):
MKKLGPHSRAQRFTPRRRGSPLSEMNKARVLRLIREGRMTPAGLAAIGGAVKREPLRVAPDIRRALRTVPGAWVEFHRLPEAYKRIRLGWIEGARGRPETFATRLRYFVRMTAQGKRYGMVRG